Protein AF-A0A3B4U9R6-F1 (afdb_monomer)

InterPro domains:
  IPR011598 Myc-type, basic helix-loop-helix (bHLH) domain [PF23171] (5-64)
  IPR011598 Myc-type, basic helix-loop-helix (bHLH) domain [PS50888] (9-62)
  IPR011598 Myc-type, basic helix-loop-helix (bHLH) domain [SM00353] (15-70)
  IPR036638 Helix-loop-helix DNA-binding domain superfamily [G3DSA:4.10.280.10] (4-62)
  IPR036638 Helix-loop-helix DNA-binding domain superfamily [SSF47459] (7-66)

Foldseek 3Di:
DDDPPDPPVVVVVVVVVVVVVVVVVVVVLLVLLVPDPDDNVVSVPDDSVRSVVSSVVVVVVVCCCVVVVVVVVPD

Nearest PDB structures (foldseek):
  5nj8-assembly1_A  TM=8.739E-01  e=5.558E-03  Homo sapiens
  5y7y-assembly1_A  TM=8.845E-01  e=1.839E-02  Homo sapiens
  2mh3-assembly1_B  TM=5.492E-01  e=6.238E-01  Homo sapiens

Radius of gyration: 22.39 Å; Cα contacts (8 Å, |Δi|>4): 17; chains: 1; bounding box: 41×22×81 Å

Organism: Seriola dumerili (NCBI:txid41447)

Sequence (75 aa):
PTGRTGSNTTREKSKNAARTRREKENSEFYELAKLLPLPSAITSQLDKASIIRLTTSYLKMRILILTKCVFVNRE

Solvent-accessible surface area (backbone atoms only — not comparable to full-atom values): 4505 Å² total; per-residue (Å²): 144,83,82,88,87,79,59,63,69,63,52,50,50,52,50,50,51,54,46,52,52,51,53,52,53,51,51,52,53,51,55,53,34,66,72,43,102,58,60,66,84,58,46,76,72,53,51,73,66,57,44,53,52,49,52,54,50,50,56,51,48,50,50,50,51,56,58,49,51,57,55,68,74,70,118

pLDDT: mean 78.27, std 15.6, range [42.59, 94.31]

Secondary structure (DSSP, 8-state):
-----SSHHHHHHHHHHHHHHHHHHHHHHHHHHHHSSS-HHHHTT--HHHHHHHHHHHHHHHHHHHHHHHHHTT-

Structure (mmCIF, N/CA/C/O backbone):
data_AF-A0A3B4U9R6-F1
#
_entry.id   AF-A0A3B4U9R6-F1
#
loop_
_atom_site.group_PDB
_atom_site.id
_atom_site.type_symbol
_atom_site.label_atom_id
_atom_site.label_alt_id
_atom_site.label_comp_id
_atom_site.label_asym_id
_atom_site.label_entity_id
_atom_site.label_seq_id
_atom_site.pdbx_PDB_ins_code
_atom_site.Cartn_x
_atom_site.Cartn_y
_atom_site.Cartn_z
_atom_site.occupancy
_atom_site.B_iso_or_equiv
_atom_site.auth_seq_id
_atom_site.auth_comp_id
_atom_site.auth_asym_id
_atom_site.auth_atom_id
_atom_site.pdbx_PDB_model_num
ATOM 1 N N . PRO A 1 1 ? 27.081 13.803 -45.615 1.00 50.22 1 PRO A N 1
ATOM 2 C CA . PRO A 1 1 ? 26.842 12.492 -44.974 1.00 50.22 1 PRO A CA 1
ATOM 3 C C . PRO A 1 1 ? 27.618 12.359 -43.654 1.00 50.22 1 PRO A C 1
ATOM 5 O O . PRO A 1 1 ? 28.769 11.961 -43.684 1.00 50.22 1 PRO A O 1
ATOM 8 N N . THR A 1 2 ? 27.003 12.697 -42.518 1.00 49.09 2 THR A N 1
ATOM 9 C CA . THR A 1 2 ? 27.416 12.215 -41.183 1.00 49.09 2 THR A CA 1
ATOM 10 C C . THR A 1 2 ? 26.254 12.431 -40.210 1.00 49.09 2 THR A C 1
ATOM 12 O O . THR A 1 2 ? 26.084 13.488 -39.607 1.00 49.09 2 THR A O 1
ATOM 15 N N . GLY A 1 3 ? 25.381 11.425 -40.120 1.00 48.53 3 GLY A N 1
ATOM 16 C CA . GLY A 1 3 ? 24.257 11.396 -39.190 1.00 48.53 3 GLY A CA 1
ATOM 17 C C . GLY A 1 3 ? 24.737 11.291 -37.744 1.00 48.53 3 GLY A C 1
ATOM 18 O O . GLY A 1 3 ? 25.539 10.430 -37.395 1.00 48.53 3 GLY A O 1
ATOM 19 N N . ARG A 1 4 ? 24.221 12.170 -36.884 1.00 52.00 4 ARG A N 1
ATOM 20 C CA . ARG A 1 4 ? 24.455 12.183 -35.436 1.00 52.00 4 ARG A CA 1
ATOM 21 C C . ARG A 1 4 ? 23.551 11.139 -34.761 1.00 52.00 4 ARG A C 1
ATOM 23 O O . ARG A 1 4 ? 22.615 11.480 -34.049 1.00 52.00 4 ARG A O 1
ATOM 30 N N . THR A 1 5 ? 23.788 9.854 -35.012 1.00 52.19 5 THR A N 1
ATOM 31 C CA . THR A 1 5 ? 22.970 8.723 -34.522 1.00 52.19 5 THR A CA 1
ATOM 32 C C . THR A 1 5 ? 23.532 8.116 -33.231 1.00 52.19 5 THR A C 1
ATOM 34 O O . THR A 1 5 ? 23.753 6.913 -33.147 1.00 52.19 5 THR A O 1
ATOM 37 N N . GLY A 1 6 ? 23.809 8.948 -32.220 1.00 54.91 6 GLY A N 1
ATOM 38 C CA . GLY A 1 6 ? 24.508 8.522 -30.994 1.00 54.91 6 GLY A CA 1
ATOM 39 C C . GLY A 1 6 ? 23.834 8.857 -29.658 1.00 54.91 6 GLY A C 1
ATOM 40 O O . GLY A 1 6 ? 24.415 8.562 -28.622 1.00 54.91 6 GLY A O 1
ATOM 41 N N . SER A 1 7 ? 22.642 9.473 -29.631 1.00 53.62 7 SER A N 1
ATOM 42 C CA . SER A 1 7 ? 22.039 9.954 -28.367 1.00 53.62 7 SER A CA 1
ATOM 43 C C . SER A 1 7 ? 20.586 9.539 -28.100 1.00 53.62 7 SER A C 1
ATOM 45 O O . SER A 1 7 ? 20.121 9.686 -26.969 1.00 53.62 7 SER A O 1
ATOM 47 N N . ASN A 1 8 ? 19.866 8.974 -29.078 1.00 55.41 8 ASN A N 1
ATOM 48 C CA . ASN A 1 8 ? 18.487 8.517 -28.853 1.00 55.41 8 ASN A CA 1
ATOM 49 C C . ASN A 1 8 ? 18.428 7.202 -28.066 1.00 55.41 8 ASN A C 1
ATOM 51 O O . ASN A 1 8 ? 17.584 7.055 -27.192 1.00 55.41 8 ASN A O 1
ATOM 55 N N . THR A 1 9 ? 19.348 6.263 -28.291 1.00 60.47 9 THR A N 1
ATOM 56 C CA . THR A 1 9 ? 19.301 4.939 -27.645 1.00 60.47 9 THR A CA 1
ATOM 57 C C . THR A 1 9 ? 19.536 5.006 -26.135 1.00 60.47 9 THR A C 1
ATOM 59 O O . THR A 1 9 ? 18.855 4.317 -25.384 1.00 60.47 9 THR A O 1
ATOM 62 N N . THR A 1 10 ? 20.443 5.861 -25.656 1.00 63.19 10 THR A N 1
ATOM 63 C CA . THR A 1 10 ? 20.682 6.060 -24.214 1.00 63.19 10 THR A CA 1
ATOM 64 C C . THR A 1 10 ? 19.517 6.786 -23.543 1.00 63.19 10 THR A C 1
ATOM 66 O O . THR A 1 10 ? 19.113 6.419 -22.443 1.00 63.19 10 THR A O 1
ATOM 69 N N . ARG A 1 11 ? 18.917 7.776 -24.220 1.00 62.28 11 ARG A N 1
ATOM 70 C CA . ARG A 1 11 ? 17.753 8.511 -23.704 1.00 62.28 11 ARG A CA 1
ATOM 71 C C . ARG A 1 11 ? 16.501 7.632 -23.637 1.00 62.28 11 ARG A C 1
ATOM 73 O O . ARG A 1 11 ? 15.782 7.695 -22.644 1.00 62.28 11 ARG A O 1
ATOM 80 N N . GLU A 1 12 ? 16.275 6.785 -24.640 1.00 65.19 12 GLU A N 1
ATOM 81 C CA . GLU A 1 12 ? 15.190 5.797 -24.640 1.00 65.19 12 GLU A CA 1
ATOM 82 C C . GLU A 1 12 ? 15.415 4.701 -23.584 1.00 65.19 12 GLU A C 1
ATOM 84 O O . GLU A 1 12 ?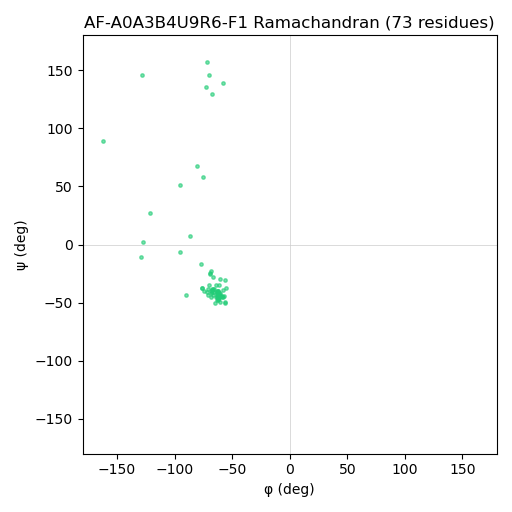 14.490 4.367 -22.848 1.00 65.19 12 GLU A O 1
ATOM 89 N N . LYS A 1 13 ? 16.653 4.223 -23.383 1.00 65.69 13 LYS A N 1
ATOM 90 C CA . LYS A 1 13 ? 16.985 3.313 -22.266 1.00 65.69 13 LYS A CA 1
ATOM 91 C C . LYS A 1 13 ? 16.681 3.937 -20.898 1.00 65.69 13 LYS A C 1
ATOM 93 O O . LYS A 1 13 ? 16.076 3.278 -20.055 1.00 65.69 13 LYS A O 1
ATOM 98 N N . SER A 1 14 ? 17.035 5.206 -20.682 1.00 66.06 14 SER A N 1
ATOM 99 C CA . SER A 1 14 ? 16.728 5.920 -19.432 1.00 66.06 14 SER A CA 1
ATOM 100 C C . SER A 1 14 ? 15.227 6.145 -19.231 1.00 66.06 14 SER A C 1
ATOM 102 O O . SER A 1 14 ? 14.732 6.007 -18.111 1.00 66.06 14 SER A O 1
ATOM 104 N N . LYS A 1 15 ? 14.479 6.445 -20.302 1.00 75.19 15 LYS A N 1
ATOM 105 C CA . LYS A 1 15 ? 13.010 6.535 -20.256 1.00 75.19 15 LYS A CA 1
ATOM 106 C C . LYS A 1 15 ? 12.378 5.198 -19.876 1.00 75.19 15 LYS A C 1
ATOM 108 O O . LYS A 1 15 ? 11.533 5.169 -18.9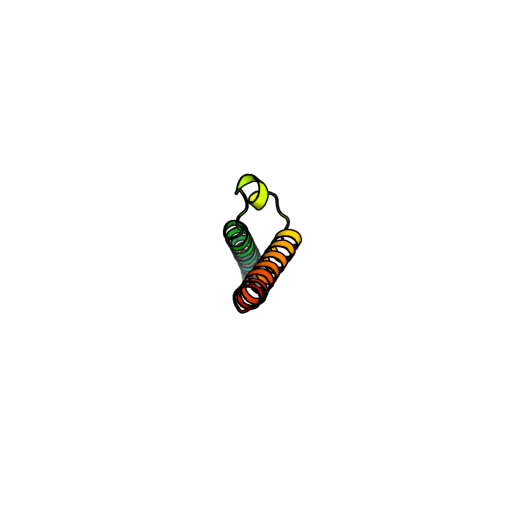83 1.00 75.19 15 LYS A O 1
ATOM 113 N N . ASN A 1 16 ? 12.817 4.102 -20.493 1.00 80.12 16 ASN A N 1
ATOM 114 C CA . ASN A 1 16 ? 12.330 2.763 -20.169 1.00 80.12 16 ASN A CA 1
ATOM 115 C C . ASN A 1 16 ? 12.678 2.387 -18.724 1.00 80.12 16 ASN A C 1
ATOM 117 O O . ASN A 1 16 ? 11.807 1.916 -18.004 1.00 80.12 16 ASN A O 1
ATOM 121 N N . ALA A 1 17 ? 13.889 2.694 -18.250 1.00 83.19 17 ALA A N 1
ATOM 122 C CA . ALA A 1 17 ? 14.278 2.458 -16.860 1.00 83.19 17 ALA A CA 1
ATOM 123 C C . ALA A 1 17 ? 13.410 3.246 -15.858 1.00 83.19 17 ALA A C 1
ATOM 125 O O . ALA A 1 17 ? 12.992 2.701 -14.835 1.00 83.19 17 ALA A O 1
ATOM 126 N N . ALA A 1 18 ? 13.100 4.513 -16.150 1.00 86.25 18 ALA A N 1
ATOM 127 C CA . ALA A 1 18 ? 12.200 5.318 -15.324 1.00 86.25 18 ALA A CA 1
ATOM 128 C C . ALA A 1 18 ? 10.764 4.768 -15.333 1.00 86.25 18 ALA A C 1
ATOM 130 O O . ALA A 1 18 ? 10.103 4.753 -14.294 1.00 86.25 18 ALA A O 1
ATOM 131 N N . ARG A 1 19 ? 10.289 4.281 -16.485 1.00 86.75 19 ARG A N 1
ATOM 132 C CA . ARG A 1 19 ? 8.976 3.641 -16.618 1.00 86.75 19 ARG A CA 1
ATOM 133 C C . ARG A 1 19 ? 8.897 2.346 -15.813 1.00 86.75 19 ARG A C 1
ATOM 135 O O . ARG A 1 19 ? 7.998 2.224 -14.990 1.00 86.75 19 ARG A O 1
ATOM 142 N N . THR A 1 20 ? 9.870 1.448 -15.962 1.00 88.81 20 THR A N 1
ATOM 143 C CA . THR A 1 20 ? 9.936 0.192 -15.200 1.00 88.81 20 THR A CA 1
ATOM 144 C C . THR A 1 20 ? 9.968 0.447 -13.695 1.00 88.81 20 THR A C 1
ATOM 146 O O . THR A 1 20 ? 9.300 -0.256 -12.943 1.00 88.81 20 THR A O 1
ATOM 149 N N . ARG A 1 21 ? 10.682 1.485 -13.231 1.00 89.75 21 ARG A N 1
ATOM 150 C CA . ARG A 1 21 ? 10.661 1.882 -11.812 1.00 89.75 21 ARG A CA 1
ATOM 151 C C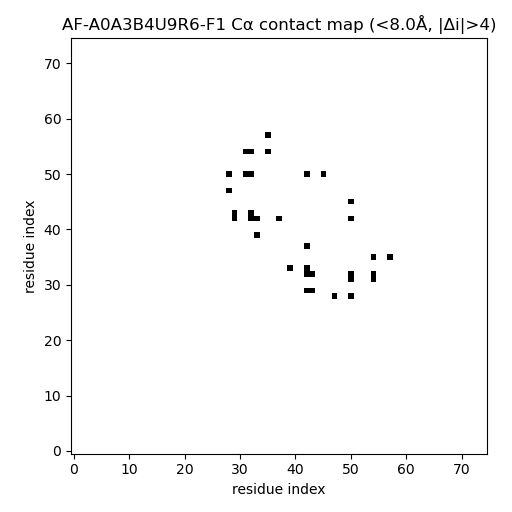 . ARG A 1 21 ? 9.263 2.302 -11.348 1.00 89.75 21 ARG A C 1
ATOM 153 O O . ARG A 1 21 ? 8.828 1.846 -10.297 1.00 89.75 21 ARG A O 1
ATOM 160 N N . ARG A 1 22 ? 8.549 3.117 -12.134 1.00 90.38 22 ARG A N 1
ATOM 161 C CA . ARG A 1 22 ? 7.171 3.545 -11.818 1.00 90.38 22 ARG A CA 1
ATOM 162 C C . ARG A 1 22 ? 6.179 2.385 -11.841 1.00 90.38 22 ARG A C 1
ATOM 164 O O . ARG A 1 22 ? 5.309 2.327 -10.983 1.00 90.38 22 ARG A O 1
ATOM 171 N N . GLU A 1 23 ? 6.300 1.477 -12.806 1.00 90.25 23 GLU A N 1
ATOM 172 C CA . GLU A 1 23 ? 5.442 0.290 -12.916 1.00 90.25 23 GLU A CA 1
ATOM 173 C C . GLU A 1 23 ? 5.675 -0.674 -11.750 1.00 90.25 23 GLU A C 1
ATOM 175 O O . GLU A 1 23 ? 4.707 -1.134 -11.147 1.00 90.25 23 GLU A O 1
ATOM 180 N N . LYS A 1 24 ? 6.940 -0.908 -11.374 1.00 91.75 24 LYS A N 1
ATOM 181 C CA . LYS A 1 24 ? 7.286 -1.723 -10.205 1.00 91.75 24 LYS A CA 1
ATOM 182 C C . LYS A 1 24 ? 6.709 -1.129 -8.921 1.00 91.75 24 LYS A C 1
ATOM 184 O O . LYS A 1 24 ? 6.033 -1.835 -8.185 1.00 91.75 24 LYS A O 1
ATOM 189 N N . GLU A 1 25 ? 6.916 0.168 -8.697 1.00 89.56 25 GLU A N 1
ATOM 190 C CA . GLU A 1 25 ? 6.353 0.877 -7.543 1.00 89.56 25 GLU A CA 1
ATOM 191 C C . GLU A 1 25 ? 4.818 0.760 -7.512 1.00 89.56 25 GLU A C 1
ATOM 193 O O . GLU A 1 25 ? 4.228 0.461 -6.478 1.00 89.56 25 GLU A O 1
ATOM 198 N N . ASN A 1 26 ? 4.152 0.941 -8.657 1.00 89.00 26 ASN A N 1
ATOM 199 C CA . ASN A 1 26 ? 2.698 0.823 -8.747 1.00 89.00 26 ASN A CA 1
ATOM 200 C C . ASN A 1 26 ? 2.213 -0.597 -8.418 1.00 89.00 26 ASN A C 1
ATOM 202 O O . ASN A 1 26 ? 1.218 -0.759 -7.717 1.00 89.00 26 ASN A O 1
ATOM 206 N N . SER A 1 27 ? 2.936 -1.618 -8.885 1.00 89.81 27 SER A N 1
ATOM 207 C CA . SER A 1 27 ? 2.655 -3.014 -8.547 1.00 89.81 27 SER A CA 1
ATOM 208 C C . SER A 1 27 ? 2.805 -3.269 -7.048 1.00 89.81 27 SER A C 1
ATOM 210 O O . SER A 1 27 ? 1.931 -3.890 -6.457 1.00 89.81 27 SER A O 1
ATOM 212 N N . GLU A 1 28 ? 3.871 -2.769 -6.419 1.00 91.44 28 GLU A N 1
ATOM 213 C CA . GLU A 1 28 ? 4.091 -2.919 -4.975 1.00 91.44 28 GLU A CA 1
ATOM 214 C C . GLU A 1 28 ? 2.981 -2.240 -4.156 1.00 91.44 28 GLU A C 1
ATOM 216 O O . GLU A 1 28 ? 2.496 -2.821 -3.185 1.00 91.44 28 GLU A O 1
ATOM 221 N N . PHE A 1 29 ? 2.504 -1.061 -4.574 1.00 89.88 29 PHE A N 1
ATOM 222 C CA . PHE A 1 29 ? 1.354 -0.403 -3.941 1.00 89.88 29 PHE A CA 1
ATOM 223 C C . PHE A 1 29 ? 0.061 -1.215 -4.057 1.00 89.88 29 PHE A C 1
ATOM 225 O O . PHE A 1 29 ? -0.697 -1.290 -3.089 1.00 89.88 29 PHE A O 1
ATOM 232 N N . TYR A 1 30 ? -0.197 -1.834 -5.210 1.00 89.31 30 TYR A N 1
ATOM 233 C CA . TYR A 1 30 ? -1.366 -2.697 -5.373 1.00 89.31 30 TYR A CA 1
ATOM 234 C C . TYR A 1 30 ? -1.273 -3.965 -4.529 1.00 89.31 30 TYR A C 1
ATOM 236 O O . TYR A 1 30 ? -2.265 -4.350 -3.912 1.00 89.31 30 TYR A O 1
ATOM 244 N N . GLU A 1 31 ? -0.099 -4.594 -4.458 1.00 90.12 31 GLU A N 1
ATOM 245 C CA . GLU A 1 31 ? 0.114 -5.744 -3.575 1.00 90.12 31 GLU A CA 1
ATOM 246 C C . GLU A 1 31 ? -0.083 -5.351 -2.108 1.00 90.12 31 GLU A C 1
ATOM 248 O O . GLU A 1 31 ? -0.787 -6.045 -1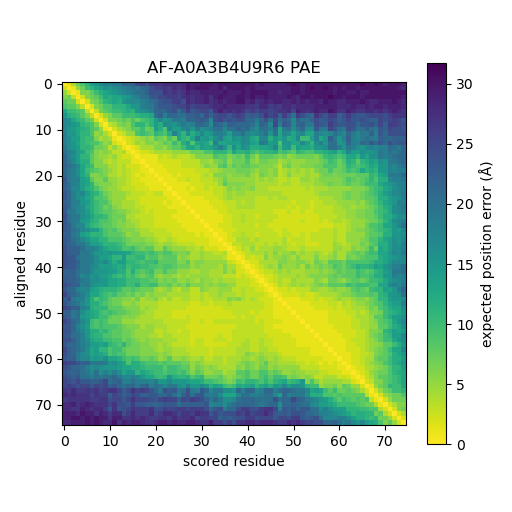.378 1.00 90.12 31 GLU A O 1
ATOM 253 N N . LEU A 1 32 ? 0.425 -4.186 -1.692 1.00 91.06 32 LEU A N 1
ATOM 254 C CA . LEU A 1 32 ? 0.171 -3.656 -0.355 1.00 91.06 32 LEU A CA 1
ATOM 255 C C . LEU A 1 32 ? -1.330 -3.475 -0.095 1.00 91.06 32 LEU A C 1
ATOM 257 O O . LEU A 1 32 ? -1.819 -3.889 0.953 1.00 91.06 32 LEU A O 1
ATOM 261 N N . ALA A 1 33 ? -2.072 -2.914 -1.052 1.00 90.19 33 ALA A N 1
ATOM 262 C CA . ALA A 1 33 ? -3.514 -2.717 -0.932 1.00 90.19 33 ALA A CA 1
ATOM 263 C C . ALA A 1 33 ? -4.283 -4.042 -0.774 1.00 90.19 33 ALA A C 1
ATOM 265 O O . ALA A 1 33 ? -5.256 -4.087 -0.025 1.00 90.19 33 ALA A O 1
ATOM 266 N N . LYS A 1 34 ? -3.838 -5.127 -1.423 1.00 88.50 34 LYS A N 1
ATOM 267 C CA . LYS A 1 34 ? -4.431 -6.473 -1.288 1.00 88.50 34 LYS A CA 1
ATOM 268 C C . LYS A 1 34 ? -4.189 -7.117 0.078 1.00 88.50 34 LYS A C 1
ATOM 270 O O . LYS A 1 34 ? -4.968 -7.975 0.478 1.00 88.50 34 LYS A O 1
ATOM 275 N N . LEU A 1 35 ? -3.126 -6.727 0.783 1.00 89.50 35 LEU A N 1
ATOM 276 C CA . LEU A 1 35 ? -2.825 -7.228 2.129 1.00 89.50 35 LEU A CA 1
ATOM 277 C C . LEU A 1 35 ? -3.700 -6.587 3.214 1.00 89.50 35 LEU A C 1
ATOM 279 O O . LEU A 1 35 ? -3.758 -7.097 4.335 1.00 89.50 35 LEU A O 1
ATOM 283 N N . LEU A 1 36 ? -4.360 -5.464 2.918 1.00 88.44 36 LEU A N 1
ATOM 284 C CA . LEU A 1 36 ? -5.306 -4.868 3.854 1.00 88.44 36 LEU A CA 1
ATOM 285 C C . LEU A 1 36 ? -6.555 -5.755 3.954 1.00 88.44 36 LEU A C 1
ATOM 287 O O . LEU A 1 36 ? -6.988 -6.314 2.948 1.00 88.44 36 LEU A O 1
ATOM 291 N N . PRO A 1 37 ? -7.193 -5.843 5.135 1.00 87.12 37 PRO A N 1
ATOM 292 C CA . PRO A 1 37 ? -8.440 -6.583 5.323 1.00 87.12 37 PRO A CA 1
ATOM 293 C C . PRO A 1 37 ? -9.634 -5.806 4.739 1.00 87.12 37 PRO A C 1
ATOM 295 O O . PRO A 1 37 ? -10.566 -5.437 5.449 1.00 87.12 37 PRO A O 1
ATOM 298 N N . LEU A 1 38 ? -9.576 -5.494 3.445 1.00 85.50 38 LEU A N 1
ATOM 299 C CA . LEU A 1 38 ? -10.584 -4.761 2.692 1.00 85.50 38 LEU A CA 1
ATOM 300 C C . LEU A 1 38 ? -10.951 -5.556 1.428 1.00 85.50 38 LEU A C 1
ATOM 302 O O . LEU A 1 38 ? -10.084 -6.195 0.830 1.00 85.50 38 LEU A O 1
ATOM 306 N N . PRO A 1 39 ? -12.213 -5.509 0.974 1.00 86.44 39 PRO A N 1
ATOM 307 C CA . PRO A 1 39 ? -12.616 -6.145 -0.275 1.00 86.44 39 PRO A CA 1
ATOM 308 C C . PRO A 1 39 ? -11.814 -5.620 -1.472 1.00 86.44 39 PRO A C 1
ATOM 310 O O . PRO A 1 39 ? -11.642 -4.407 -1.618 1.00 86.44 39 PRO A O 1
ATOM 313 N N . SER A 1 40 ? -11.414 -6.515 -2.386 1.00 81.44 40 SER A N 1
ATOM 314 C CA . SER A 1 40 ? -10.639 -6.137 -3.583 1.00 81.44 40 SER A CA 1
ATOM 315 C C . SER A 1 40 ? -11.333 -5.072 -4.441 1.00 81.44 40 SER A C 1
ATOM 317 O O . SER A 1 40 ? -10.664 -4.254 -5.062 1.00 81.44 40 SER A O 1
ATOM 319 N N . ALA A 1 41 ? -12.670 -5.047 -4.454 1.00 81.94 41 ALA A N 1
ATOM 320 C CA . ALA A 1 41 ? -13.455 -4.050 -5.184 1.00 81.94 41 ALA A CA 1
ATOM 321 C C . ALA A 1 41 ? -13.182 -2.606 -4.720 1.00 81.94 41 ALA A C 1
ATOM 323 O O . ALA A 1 41 ? -13.296 -1.671 -5.511 1.00 81.94 41 ALA A O 1
ATOM 324 N N . ILE A 1 42 ? -12.816 -2.433 -3.447 1.00 81.25 42 ILE A N 1
ATOM 325 C CA . ILE A 1 42 ? -12.508 -1.136 -2.842 1.00 81.25 42 ILE A CA 1
ATOM 326 C C . ILE A 1 42 ? -11.016 -0.841 -3.000 1.00 81.25 42 ILE A C 1
ATOM 328 O O . ILE A 1 42 ? -10.648 0.262 -3.394 1.00 81.25 42 ILE A O 1
ATOM 332 N N . THR A 1 43 ? -10.149 -1.830 -2.761 1.00 84.62 43 THR A N 1
ATOM 333 C CA . THR A 1 43 ? -8.692 -1.633 -2.817 1.00 84.62 43 THR A CA 1
ATOM 334 C C . THR A 1 43 ? -8.177 -1.325 -4.222 1.00 84.62 43 THR A C 1
ATOM 336 O O . THR A 1 43 ? -7.202 -0.591 -4.355 1.00 84.62 43 THR A O 1
ATOM 339 N N . SER A 1 44 ? -8.861 -1.792 -5.273 1.00 81.25 44 SER A N 1
ATOM 340 C CA . SER A 1 44 ? -8.542 -1.445 -6.665 1.00 81.25 44 SER A CA 1
ATOM 341 C C . SER A 1 44 ? -8.822 0.018 -7.029 1.00 81.25 44 SER A C 1
ATOM 343 O O . SER A 1 44 ? -8.222 0.518 -7.977 1.00 81.25 44 SER A O 1
ATOM 345 N N . GLN A 1 4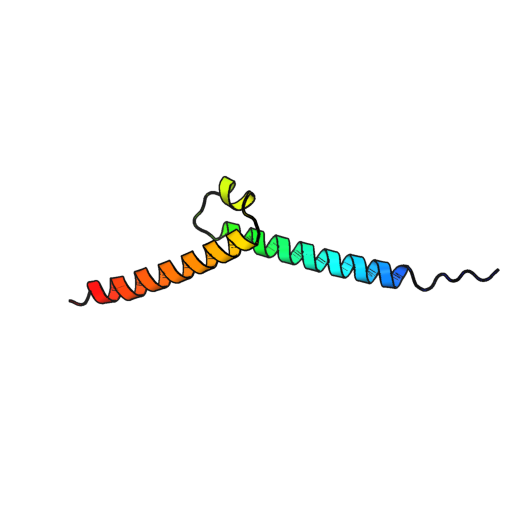5 ? -9.710 0.703 -6.299 1.00 86.75 45 GLN A N 1
ATOM 346 C CA . GLN A 1 45 ? -10.086 2.103 -6.553 1.00 86.75 45 GLN A CA 1
ATOM 347 C C . GLN A 1 45 ? -9.293 3.102 -5.699 1.00 86.75 45 GLN A C 1
ATOM 349 O O . GLN A 1 45 ? -9.432 4.310 -5.881 1.00 86.75 45 GLN A O 1
ATOM 354 N N . LEU A 1 46 ? -8.475 2.622 -4.756 1.00 87.88 46 LEU A N 1
ATOM 355 C CA . LEU A 1 46 ? -7.719 3.489 -3.859 1.00 87.88 46 LEU A CA 1
ATOM 356 C C . LEU A 1 46 ? -6.561 4.175 -4.585 1.00 87.88 46 LEU A C 1
ATOM 358 O O . LEU A 1 46 ? -5.770 3.550 -5.293 1.00 87.88 46 LEU A O 1
ATOM 362 N N . ASP A 1 47 ? -6.415 5.469 -4.325 1.00 91.00 47 ASP A N 1
ATOM 363 C CA . ASP A 1 47 ? -5.224 6.218 -4.690 1.00 91.00 47 ASP A CA 1
ATOM 364 C C . ASP A 1 47 ? -4.025 5.836 -3.796 1.00 91.00 47 ASP A C 1
ATOM 366 O O . ASP A 1 47 ? -4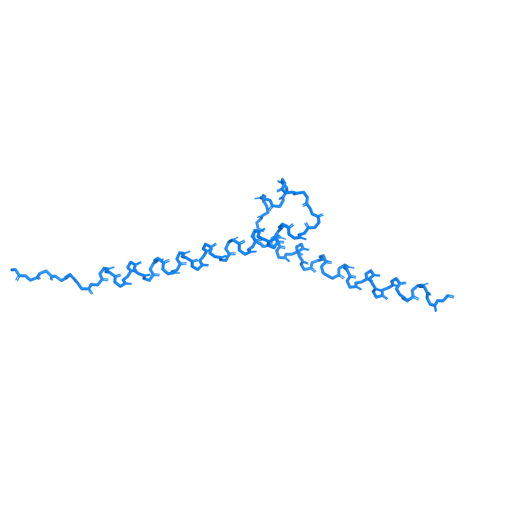.168 5.363 -2.663 1.00 91.00 47 ASP A O 1
ATOM 370 N N . LYS A 1 48 ? -2.804 6.064 -4.300 1.00 88.19 48 LYS A N 1
ATOM 371 C CA . LYS A 1 48 ? -1.552 5.693 -3.612 1.00 88.19 48 LYS A CA 1
ATOM 372 C C . LYS A 1 48 ? -1.444 6.277 -2.198 1.00 88.19 48 LYS A C 1
ATOM 374 O O . LYS A 1 48 ? -0.940 5.611 -1.293 1.00 88.19 48 LYS A O 1
ATOM 379 N N . ALA A 1 49 ? -1.912 7.510 -1.995 1.00 92.56 49 ALA A N 1
ATOM 380 C CA . ALA A 1 49 ? -1.843 8.169 -0.694 1.00 92.56 49 ALA A CA 1
ATOM 381 C C . ALA A 1 49 ? -2.813 7.523 0.302 1.00 92.56 49 ALA A C 1
ATOM 383 O O . ALA A 1 49 ? -2.439 7.252 1.446 1.00 92.56 49 ALA A O 1
ATOM 384 N N . SER A 1 50 ? -4.033 7.221 -0.140 1.00 93.31 50 SER A N 1
ATOM 385 C CA . SER A 1 50 ? -5.028 6.501 0.648 1.00 93.31 50 SER A CA 1
ATOM 386 C C . SER A 1 50 ? -4.545 5.104 1.045 1.00 93.31 50 SER A C 1
ATOM 388 O O . SER A 1 50 ? -4.679 4.746 2.215 1.00 93.31 50 SER A O 1
ATOM 390 N N . ILE A 1 51 ? -3.891 4.356 0.142 1.00 92.00 51 ILE A N 1
ATOM 391 C CA . ILE A 1 51 ? -3.279 3.048 0.462 1.00 92.00 51 ILE A CA 1
ATOM 392 C C . ILE A 1 51 ? -2.285 3.190 1.623 1.00 92.00 51 ILE A C 1
ATOM 394 O O . ILE A 1 51 ? -2.391 2.469 2.618 1.00 92.00 51 ILE A O 1
ATOM 398 N N . ILE A 1 52 ? -1.360 4.154 1.559 1.00 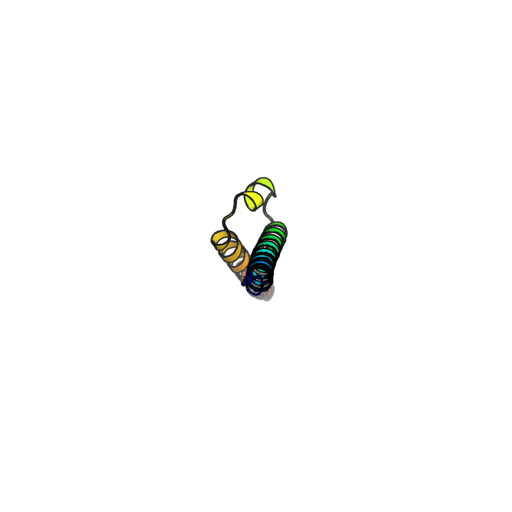93.81 52 ILE A N 1
ATOM 399 C CA . ILE A 1 52 ? -0.378 4.394 2.631 1.00 93.81 52 ILE A CA 1
ATOM 400 C C . ILE A 1 52 ? -1.049 4.801 3.945 1.00 93.81 52 ILE A C 1
ATOM 402 O O . ILE A 1 52 ? -0.695 4.282 5.011 1.00 93.81 52 ILE A O 1
ATOM 406 N N . ARG A 1 53 ? -2.033 5.705 3.895 1.00 94.31 53 ARG A N 1
ATOM 407 C CA . ARG A 1 53 ? -2.753 6.183 5.086 1.00 94.31 53 ARG A CA 1
ATOM 408 C C . ARG A 1 53 ? -3.522 5.061 5.778 1.00 94.31 53 ARG A C 1
ATOM 410 O O . ARG A 1 53 ? -3.459 4.960 7.006 1.00 94.31 53 ARG A O 1
ATOM 417 N N . LEU A 1 54 ? -4.208 4.217 5.009 1.00 92.25 54 LEU A N 1
ATOM 418 C CA . LEU A 1 54 ? -4.954 3.069 5.523 1.00 92.25 54 LEU A CA 1
ATOM 419 C C . LEU A 1 54 ? -4.010 2.003 6.080 1.00 92.25 54 LEU A C 1
ATOM 421 O O . LEU A 1 54 ? -4.213 1.560 7.206 1.00 92.25 54 LEU A O 1
ATOM 425 N N . THR A 1 55 ? -2.933 1.671 5.361 1.00 92.81 55 THR A N 1
ATOM 426 C CA . THR A 1 55 ? -1.902 0.727 5.832 1.00 92.81 55 THR A CA 1
ATOM 427 C C . THR A 1 55 ? -1.317 1.182 7.168 1.00 92.81 55 THR A C 1
ATOM 429 O O . THR A 1 55 ? -1.260 0.421 8.134 1.00 92.81 55 THR A O 1
ATOM 432 N N . THR A 1 56 ? -0.924 2.455 7.253 1.00 93.50 56 THR A N 1
ATOM 433 C CA . THR A 1 56 ? -0.339 3.031 8.470 1.00 93.50 56 THR A CA 1
ATOM 434 C C . THR A 1 56 ? -1.332 3.005 9.629 1.00 93.50 56 THR A C 1
ATOM 436 O O . THR A 1 56 ? -0.981 2.619 10.745 1.00 93.50 56 THR A O 1
ATOM 439 N N . SER A 1 57 ? -2.582 3.395 9.373 1.00 91.75 57 SER A N 1
ATOM 440 C CA . SER A 1 57 ? -3.652 3.368 10.377 1.00 91.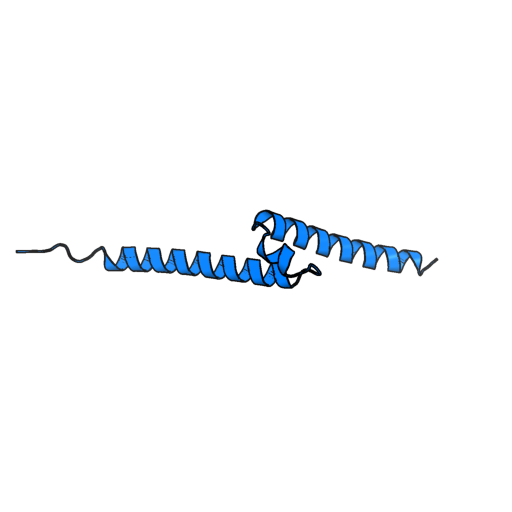75 57 SER A CA 1
ATOM 441 C C . SER A 1 57 ? -3.943 1.945 10.858 1.00 91.75 57 SER A C 1
ATOM 443 O O . SER A 1 57 ? -4.096 1.733 12.058 1.00 91.75 57 SER A O 1
ATOM 445 N N . TYR A 1 58 ? -3.941 0.965 9.951 1.00 91.62 58 TYR A N 1
ATOM 446 C CA . TYR A 1 58 ? -4.154 -0.446 10.265 1.00 91.62 58 TYR A CA 1
ATOM 447 C C . TYR A 1 58 ? -3.055 -1.007 11.175 1.00 91.62 58 TYR A C 1
ATOM 449 O O . TYR A 1 58 ? -3.358 -1.603 12.209 1.00 91.62 58 TYR A O 1
ATOM 457 N N . LEU A 1 59 ? -1.780 -0.756 10.857 1.00 90.12 59 LEU A N 1
ATOM 458 C CA . LEU A 1 59 ? -0.655 -1.177 11.701 1.00 90.12 59 LEU A CA 1
ATOM 459 C C . LEU A 1 59 ? -0.724 -0.540 13.098 1.00 90.12 59 LEU A C 1
ATOM 461 O O . LEU A 1 59 ? -0.556 -1.235 14.101 1.00 90.12 59 LEU A O 1
ATOM 465 N N . LYS A 1 60 ? -1.043 0.760 13.182 1.00 89.56 60 LYS A N 1
ATOM 466 C CA . LYS A 1 60 ? -1.235 1.460 14.464 1.00 89.56 60 LYS A CA 1
ATOM 467 C C . LYS A 1 60 ? -2.393 0.876 15.273 1.00 89.56 60 LYS A C 1
ATOM 469 O O . LYS A 1 60 ? -2.229 0.645 16.468 1.00 89.56 60 LYS A O 1
ATOM 474 N N . MET A 1 61 ? -3.537 0.604 14.640 1.00 88.62 61 MET A N 1
ATOM 475 C CA . MET A 1 61 ? -4.674 -0.043 15.303 1.00 88.62 61 MET A CA 1
ATOM 476 C C . MET A 1 61 ? -4.299 -1.422 15.836 1.00 88.62 61 MET A C 1
ATOM 478 O O . MET A 1 61 ? -4.617 -1.723 16.982 1.00 88.62 61 MET A O 1
ATOM 482 N N . ARG A 1 62 ? -3.578 -2.238 15.056 1.00 87.31 62 ARG A N 1
ATOM 483 C CA . ARG A 1 62 ? -3.113 -3.550 15.527 1.00 87.31 62 ARG A CA 1
ATOM 484 C C . ARG A 1 62 ? -2.231 -3.426 16.762 1.00 87.31 62 ARG A C 1
ATOM 486 O O . ARG A 1 62 ? -2.449 -4.160 17.717 1.00 87.31 62 ARG A O 1
ATOM 493 N N . ILE A 1 63 ? -1.284 -2.490 16.774 1.00 87.06 63 ILE A N 1
ATOM 494 C CA . ILE A 1 63 ? -0.431 -2.258 17.947 1.00 87.06 63 ILE A CA 1
ATOM 495 C C . ILE A 1 63 ? -1.278 -1.827 19.143 1.00 87.06 63 ILE A C 1
ATOM 497 O O . ILE A 1 63 ? -1.120 -2.392 20.220 1.00 87.06 63 ILE A O 1
ATOM 501 N N . LEU A 1 64 ? -2.194 -0.872 18.970 1.00 86.12 64 LEU A N 1
ATOM 502 C CA . LEU A 1 64 ? -3.053 -0.392 20.055 1.00 86.12 64 LEU A CA 1
ATOM 503 C C . LEU A 1 64 ? -3.937 -1.502 20.622 1.00 86.12 64 LEU A C 1
ATOM 505 O O . LEU A 1 64 ? -3.994 -1.654 21.835 1.00 86.12 64 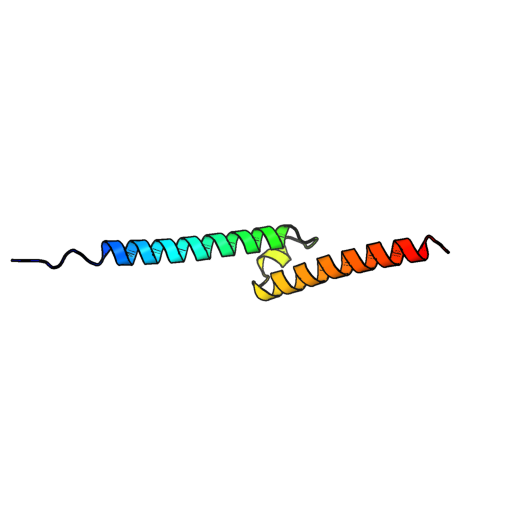LEU A O 1
ATOM 509 N N . ILE A 1 65 ? -4.585 -2.296 19.768 1.00 82.25 65 ILE A N 1
ATOM 510 C CA . ILE A 1 65 ? -5.447 -3.404 20.194 1.00 82.25 65 ILE A CA 1
ATOM 511 C C . ILE A 1 65 ? -4.617 -4.468 20.917 1.00 82.25 65 ILE A C 1
ATOM 513 O O . ILE A 1 65 ? -5.005 -4.902 21.994 1.00 82.25 65 ILE A O 1
ATOM 517 N N . LEU A 1 66 ? -3.453 -4.849 20.385 1.00 77.00 66 LEU A N 1
ATOM 518 C CA . LEU A 1 66 ? -2.607 -5.868 21.011 1.00 77.00 66 LEU A CA 1
ATOM 519 C C . LEU A 1 66 ? -1.995 -5.386 22.335 1.00 77.00 66 LEU A C 1
ATOM 521 O O . LEU A 1 66 ? -2.001 -6.125 23.312 1.00 77.00 66 LEU A O 1
ATOM 525 N N . THR A 1 67 ? -1.517 -4.144 22.411 1.00 72.00 67 THR A N 1
ATOM 526 C CA . THR A 1 67 ? -0.910 -3.597 23.641 1.00 72.00 67 THR A CA 1
ATOM 527 C C . THR A 1 67 ? -1.942 -3.264 24.718 1.00 72.00 67 THR A C 1
ATOM 529 O O . THR A 1 67 ? -1.704 -3.547 25.889 1.00 72.00 67 THR A O 1
ATOM 532 N N . LYS A 1 68 ? -3.108 -2.711 24.357 1.00 59.62 68 LYS A N 1
ATOM 533 C CA . LYS A 1 68 ? -4.178 -2.396 25.321 1.00 59.62 68 LYS A CA 1
ATOM 534 C C . LYS A 1 68 ? -4.946 -3.638 25.773 1.00 59.62 68 LYS A C 1
ATOM 536 O O . LYS A 1 68 ? -5.280 -3.723 26.947 1.00 59.62 68 LYS A O 1
ATOM 541 N N . CYS A 1 69 ? -5.203 -4.609 24.894 1.00 53.22 69 CYS A N 1
ATOM 542 C CA . CYS A 1 69 ? -5.929 -5.827 25.275 1.00 53.22 69 CYS A CA 1
ATOM 543 C C . CYS A 1 69 ? -5.098 -6.733 26.203 1.00 53.22 69 CYS A C 1
ATOM 545 O O . CYS A 1 69 ? -5.653 -7.312 27.134 1.00 53.22 69 CYS A O 1
ATOM 547 N N . VAL A 1 70 ? -3.767 -6.787 26.024 1.00 57.34 70 VAL A N 1
ATOM 548 C CA . VAL A 1 70 ? -2.859 -7.463 26.975 1.00 57.34 70 VAL A CA 1
ATOM 549 C C . VAL A 1 70 ? -2.868 -6.781 28.345 1.00 57.34 70 VAL A C 1
ATOM 551 O O . VAL A 1 70 ? -2.783 -7.468 29.356 1.00 57.34 70 VAL A O 1
ATOM 554 N N . PHE A 1 71 ? -3.001 -5.451 28.398 1.00 52.50 71 PHE A N 1
ATOM 555 C CA . PHE A 1 71 ? -3.088 -4.731 29.670 1.00 52.50 71 PHE A CA 1
ATOM 556 C C . PHE A 1 71 ? -4.438 -4.954 30.373 1.00 52.50 71 PHE A C 1
ATOM 558 O O . PHE A 1 71 ? -4.459 -5.191 31.571 1.00 52.50 71 PHE A O 1
ATOM 565 N N . VAL A 1 72 ? -5.552 -4.961 29.630 1.00 55.03 72 VAL A N 1
ATOM 566 C CA . VAL A 1 72 ? -6.902 -5.209 30.183 1.00 55.03 72 VAL A CA 1
ATOM 567 C C . VAL A 1 72 ? -7.103 -6.662 30.642 1.00 55.03 72 VAL A C 1
ATOM 569 O O . VAL A 1 72 ? -7.920 -6.905 31.515 1.00 55.03 72 VAL A O 1
ATOM 572 N N . ASN A 1 73 ? -6.360 -7.635 30.105 1.00 49.06 73 ASN A N 1
ATOM 573 C CA . ASN A 1 73 ? -6.406 -9.030 30.580 1.00 49.06 73 ASN A CA 1
ATOM 574 C C . ASN A 1 73 ? -5.445 -9.323 31.752 1.00 49.06 73 ASN A C 1
ATOM 576 O O . ASN A 1 73 ? -5.262 -10.488 32.107 1.00 49.06 73 ASN A O 1
ATOM 580 N N . ARG A 1 74 ? -4.791 -8.305 32.329 1.00 51.38 74 ARG A N 1
ATOM 581 C CA . ARG A 1 74 ? -3.862 -8.455 33.464 1.00 51.38 74 ARG A CA 1
ATOM 582 C C . ARG A 1 74 ? -4.287 -7.644 34.698 1.00 51.38 74 ARG A C 1
ATOM 584 O O . ARG A 1 74 ? -3.432 -7.276 35.501 1.00 51.38 74 ARG A O 1
ATOM 591 N N . GLU A 1 75 ? -5.578 -7.383 34.844 1.00 42.59 75 GLU A N 1
ATOM 592 C CA . GLU A 1 75 ? -6.206 -6.820 36.046 1.00 42.59 75 GLU A CA 1
ATOM 593 C C . GLU A 1 75 ? -7.514 -7.570 36.313 1.00 42.59 75 GLU A C 1
ATOM 595 O O . GLU A 1 75 ? -7.751 -7.924 37.489 1.00 42.59 75 GLU A O 1
#

Mean predicted aligned error: 11.03 Å